Protein AF-A0A2D7EZK4-F1 (afdb_monomer_lite)

Structure (mmCIF, N/CA/C/O backbone):
data_AF-A0A2D7EZK4-F1
#
_entry.id   AF-A0A2D7EZK4-F1
#
loop_
_atom_site.group_PDB
_atom_site.id
_atom_site.type_symbol
_atom_site.label_atom_id
_atom_site.label_alt_id
_atom_site.label_comp_id
_atom_site.label_asym_id
_atom_site.label_entity_id
_atom_site.label_seq_id
_atom_site.pdbx_PDB_ins_code
_atom_site.Cartn_x
_atom_site.Cartn_y
_atom_site.Cartn_z
_atom_site.occupancy
_atom_site.B_iso_or_equiv
_atom_site.auth_seq_id
_atom_site.auth_comp_id
_atom_site.auth_asym_id
_atom_site.auth_atom_id
_atom_site.pdbx_PDB_model_num
ATOM 1 N N . PHE A 1 1 ? 13.862 1.951 -7.686 1.00 86.50 1 PHE A N 1
ATOM 2 C CA . PHE A 1 1 ? 13.167 1.962 -6.374 1.00 86.50 1 PHE A CA 1
ATOM 3 C C . PHE A 1 1 ? 12.900 0.518 -5.927 1.00 86.50 1 PHE A C 1
ATOM 5 O O . PHE A 1 1 ? 12.178 -0.166 -6.638 1.00 86.50 1 PHE A O 1
ATOM 12 N N . SER A 1 2 ? 13.516 0.015 -4.837 1.00 90.00 2 SER A N 1
ATOM 13 C CA . SER A 1 2 ? 13.414 -1.407 -4.419 1.00 90.00 2 SER A CA 1
ATOM 14 C C . SER A 1 2 ? 13.293 -1.620 -2.902 1.00 90.00 2 SER A C 1
ATOM 16 O O . SER A 1 2 ? 13.808 -0.821 -2.119 1.00 90.00 2 SER A O 1
ATOM 18 N N . TRP A 1 3 ? 12.669 -2.724 -2.473 1.00 92.44 3 TRP A N 1
ATOM 19 C CA . TRP A 1 3 ? 12.446 -3.065 -1.056 1.00 92.44 3 TRP A CA 1
ATOM 20 C C . TRP A 1 3 ? 12.420 -4.586 -0.804 1.00 92.44 3 TRP A C 1
ATOM 22 O O . TRP A 1 3 ? 12.174 -5.354 -1.734 1.00 92.44 3 TRP A O 1
ATOM 32 N N . PRO A 1 4 ? 12.656 -5.048 0.443 1.00 94.44 4 PRO A N 1
ATOM 33 C CA . PRO A 1 4 ? 12.490 -6.453 0.818 1.00 94.44 4 PRO A CA 1
ATOM 34 C C . PRO A 1 4 ? 11.033 -6.915 0.703 1.00 94.44 4 PRO A C 1
ATOM 36 O O . PRO A 1 4 ? 10.124 -6.258 1.214 1.00 94.44 4 PRO A O 1
ATOM 39 N N . ARG A 1 5 ? 10.809 -8.087 0.103 1.00 90.56 5 ARG A N 1
ATOM 40 C CA . ARG A 1 5 ? 9.477 -8.697 -0.045 1.00 90.56 5 ARG A CA 1
ATOM 41 C C . ARG A 1 5 ? 8.838 -9.028 1.306 1.00 90.56 5 ARG A C 1
ATOM 43 O O . ARG A 1 5 ? 7.619 -8.943 1.448 1.00 90.56 5 ARG A O 1
ATOM 50 N N . GLU A 1 6 ? 9.666 -9.348 2.296 1.00 93.88 6 GLU A N 1
ATOM 51 C CA . GLU A 1 6 ? 9.267 -9.657 3.673 1.00 93.88 6 GLU A CA 1
ATOM 52 C C . GLU A 1 6 ? 8.423 -8.549 4.316 1.00 93.88 6 GLU A C 1
ATOM 54 O O . GLU A 1 6 ? 7.478 -8.829 5.056 1.00 93.88 6 GLU A O 1
ATOM 59 N N . ASN A 1 7 ? 8.689 -7.287 3.966 1.00 91.62 7 ASN A N 1
ATOM 60 C CA . ASN A 1 7 ? 7.981 -6.134 4.523 1.00 91.62 7 ASN A CA 1
ATOM 61 C C . ASN A 1 7 ? 6.480 -6.132 4.179 1.00 91.62 7 ASN A C 1
ATOM 63 O O . ASN A 1 7 ? 5.702 -5.439 4.829 1.00 91.62 7 ASN A O 1
ATOM 67 N N . LEU A 1 8 ? 6.052 -6.921 3.186 1.00 93.00 8 LEU A N 1
ATOM 68 C CA . LEU A 1 8 ? 4.647 -7.048 2.798 1.00 93.00 8 LEU A CA 1
ATOM 69 C C . LEU A 1 8 ? 3.875 -8.064 3.641 1.00 93.00 8 LEU A C 1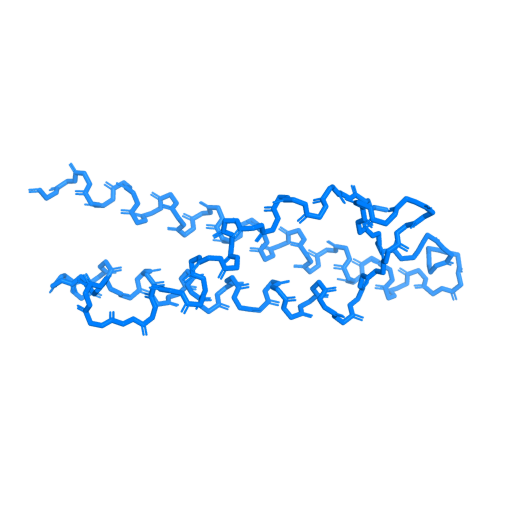
ATOM 71 O O . LEU A 1 8 ? 2.648 -8.082 3.568 1.00 93.00 8 LEU A O 1
ATOM 75 N N . LYS A 1 9 ? 4.543 -8.916 4.432 1.00 94.81 9 LYS A N 1
ATOM 76 C CA . LYS A 1 9 ? 3.861 -9.998 5.161 1.00 94.81 9 LYS A CA 1
ATOM 77 C C . LYS A 1 9 ? 2.794 -9.483 6.117 1.00 94.81 9 LYS A C 1
ATOM 79 O O . LYS A 1 9 ? 1.697 -10.025 6.133 1.00 94.81 9 LYS A O 1
ATOM 84 N N . GLN A 1 10 ? 3.085 -8.422 6.868 1.00 94.00 10 GLN A N 1
ATOM 85 C CA . GLN A 1 10 ? 2.116 -7.852 7.811 1.00 94.00 10 GLN A CA 1
ATOM 86 C C . GLN A 1 10 ? 0.901 -7.254 7.094 1.00 94.00 10 GLN A C 1
ATOM 88 O O . GLN A 1 10 ? -0.223 -7.436 7.549 1.00 94.00 10 GLN A O 1
ATOM 93 N N . LEU A 1 11 ? 1.119 -6.598 5.950 1.00 96.19 11 LEU A N 1
ATOM 94 C CA . LEU A 1 11 ? 0.042 -6.032 5.136 1.00 96.19 11 LEU A CA 1
ATOM 95 C C . LEU A 1 11 ? -0.854 -7.129 4.558 1.00 96.19 11 LEU A C 1
ATOM 97 O O . LEU A 1 11 ? -2.071 -7.038 4.657 1.00 96.19 11 LEU A O 1
ATOM 101 N N . LYS A 1 12 ? -0.254 -8.194 4.015 1.00 96.50 12 LYS A N 1
ATOM 102 C CA . LYS A 1 12 ? -0.990 -9.354 3.495 1.00 96.50 12 LYS A CA 1
ATOM 103 C C . LYS A 1 12 ? -1.781 -10.061 4.583 1.00 96.50 12 LYS A C 1
ATOM 105 O O . LYS A 1 12 ? -2.938 -10.388 4.366 1.00 96.50 12 LYS A O 1
ATOM 110 N N . LYS A 1 13 ? -1.161 -10.267 5.748 1.00 96.44 13 LYS A N 1
ATOM 111 C CA . LYS A 1 13 ? -1.823 -10.871 6.903 1.00 96.44 13 LYS A CA 1
ATOM 112 C C . LYS A 1 13 ? -3.067 -10.073 7.283 1.00 96.44 13 LYS A C 1
ATOM 114 O O . LYS A 1 13 ? -4.146 -10.635 7.351 1.00 96.44 13 LYS A O 1
ATOM 119 N N . PHE A 1 14 ? -2.924 -8.759 7.453 1.00 95.94 14 PHE A N 1
ATOM 120 C CA . PHE A 1 14 ? -4.059 -7.889 7.742 1.00 95.94 14 PHE A CA 1
ATOM 121 C C . PHE A 1 14 ? -5.135 -7.980 6.650 1.00 95.94 14 PHE A C 1
ATOM 123 O O . PHE A 1 14 ? -6.290 -8.242 6.944 1.00 95.94 14 PHE A O 1
ATOM 130 N N . TYR A 1 15 ? -4.763 -7.829 5.380 1.00 97.50 15 TYR A N 1
ATOM 131 C CA . TYR A 1 15 ? -5.730 -7.842 4.283 1.00 97.50 15 TYR A CA 1
ATOM 132 C C . TYR A 1 15 ? -6.529 -9.153 4.183 1.00 97.50 15 TYR A C 1
ATOM 134 O O . TYR A 1 15 ? -7.727 -9.115 3.914 1.00 97.50 15 TYR A O 1
ATOM 142 N N . HIS A 1 16 ? -5.885 -10.301 4.410 1.00 96.25 16 HIS A N 1
ATOM 143 C CA . HIS A 1 16 ? -6.524 -11.611 4.266 1.00 96.25 16 HIS A CA 1
ATOM 144 C C . HIS A 1 16 ? -7.208 -12.130 5.535 1.00 96.25 16 HIS A C 1
ATOM 146 O O . HIS A 1 16 ? -8.115 -12.945 5.417 1.00 96.25 16 HIS A O 1
ATOM 152 N N . GLU A 1 17 ? -6.767 -11.710 6.722 1.00 95.88 17 GLU A N 1
ATOM 153 C CA . GLU A 1 17 ? -7.230 -12.282 7.997 1.00 95.88 17 GLU A CA 1
ATOM 154 C C . GLU A 1 17 ? -8.054 -11.308 8.849 1.00 95.88 17 GLU A C 1
ATOM 156 O O . GLU A 1 17 ? -8.545 -11.721 9.884 1.00 95.88 17 GLU A O 1
ATOM 161 N N . TRP A 1 18 ? -8.163 -10.022 8.491 1.00 94.00 18 TRP A N 1
ATOM 162 C CA . TRP A 1 18 ? -8.851 -9.018 9.327 1.00 94.00 18 TRP A CA 1
ATOM 163 C C . TRP A 1 18 ? -10.155 -8.492 8.726 1.00 94.00 18 TRP A C 1
ATOM 165 O O . TRP A 1 18 ? -10.696 -7.500 9.219 1.00 94.00 18 TRP A O 1
ATOM 175 N N . ASP A 1 19 ? -10.648 -9.107 7.654 1.00 91.50 19 ASP A N 1
ATOM 176 C CA . ASP A 1 19 ? -11.961 -8.796 7.080 1.00 91.50 19 ASP A CA 1
ATOM 177 C C . ASP A 1 19 ? -13.002 -9.833 7.503 1.00 91.50 19 ASP A C 1
ATOM 179 O O . ASP A 1 19 ? -13.596 -10.540 6.691 1.00 91.50 19 ASP A O 1
ATOM 183 N N . ASP A 1 20 ? -13.158 -9.961 8.818 1.00 92.31 20 ASP A N 1
ATOM 184 C CA . ASP A 1 20 ? -14.117 -10.847 9.460 1.00 92.31 20 ASP A CA 1
ATOM 185 C C . ASP A 1 20 ? -14.780 -10.155 10.658 1.00 92.31 20 ASP A C 1
ATOM 187 O O . ASP A 1 20 ? -14.352 -9.089 11.109 1.00 92.31 20 ASP A O 1
ATOM 191 N N . ALA A 1 21 ? -15.821 -10.798 11.187 1.00 90.62 21 ALA A N 1
ATOM 192 C CA . ALA A 1 21 ? -16.599 -10.283 12.307 1.00 90.62 21 ALA A CA 1
ATOM 193 C C . ALA A 1 21 ? -15.827 -10.244 13.641 1.00 90.62 21 ALA A C 1
ATOM 195 O O . ALA A 1 21 ? -16.223 -9.513 14.546 1.00 90.62 21 ALA A O 1
ATOM 196 N N . GLU A 1 22 ? -14.747 -11.018 13.804 1.00 92.62 22 GLU A N 1
ATOM 197 C CA . GLU A 1 22 ? -13.954 -11.028 15.044 1.00 92.62 22 GLU A CA 1
ATOM 198 C C . GLU A 1 22 ? -13.083 -9.770 15.174 1.00 92.62 22 GLU A C 1
ATOM 200 O O . GLU A 1 22 ? -12.722 -9.372 16.285 1.00 92.62 22 GLU A O 1
ATOM 205 N N . HIS A 1 23 ? -12.778 -9.123 14.048 1.00 93.31 23 HIS A N 1
ATOM 206 C CA . HIS A 1 23 ? -11.943 -7.926 13.974 1.00 93.31 23 HIS A CA 1
ATOM 207 C C . HIS A 1 23 ? -12.737 -6.626 13.748 1.00 93.31 23 HIS A C 1
ATOM 209 O O . HIS A 1 23 ? -12.130 -5.563 13.576 1.00 93.31 23 HIS A O 1
ATOM 215 N N . GLU A 1 24 ? -14.070 -6.684 13.767 1.00 92.88 24 GLU A N 1
ATOM 216 C CA . GLU A 1 24 ? -14.936 -5.507 13.657 1.00 92.88 24 GLU A CA 1
ATOM 217 C C . GLU A 1 24 ? -14.934 -4.662 14.940 1.00 92.88 24 GLU A C 1
ATOM 219 O O . GLU A 1 24 ? -14.957 -5.159 16.070 1.00 92.88 24 GLU A O 1
ATOM 224 N N . PHE A 1 25 ? -14.960 -3.339 14.774 1.00 93.62 25 PHE A N 1
ATOM 225 C CA . PHE A 1 25 ? -15.154 -2.409 15.880 1.00 93.62 25 PHE A CA 1
ATOM 226 C C . PHE A 1 25 ? -16.639 -2.096 16.085 1.00 93.62 25 PHE A C 1
ATOM 228 O O . PHE A 1 25 ? -17.339 -1.688 15.165 1.00 93.62 25 PHE A O 1
ATOM 235 N N . LEU A 1 26 ? -17.096 -2.118 17.342 1.00 93.06 26 LEU A N 1
ATOM 236 C CA . LEU A 1 26 ? -18.446 -1.650 17.700 1.00 93.06 26 LEU A CA 1
ATOM 237 C C . LEU A 1 26 ? -18.647 -0.143 17.454 1.00 93.06 26 LEU A C 1
ATOM 239 O O . LEU A 1 26 ? -19.770 0.334 17.304 1.00 93.06 26 LEU A O 1
ATOM 243 N N . SER A 1 27 ? -17.558 0.632 17.454 1.00 95.38 27 SER A N 1
ATOM 244 C CA . SER A 1 27 ? -17.599 2.054 17.122 1.00 95.38 27 SER A CA 1
ATOM 245 C C . SER A 1 27 ? -17.613 2.234 15.608 1.00 95.38 27 SER A C 1
ATOM 247 O O . SER A 1 27 ? -16.603 1.983 14.954 1.00 95.38 27 SER A O 1
ATOM 249 N N . ASN A 1 28 ? -18.714 2.772 15.074 1.00 95.12 28 ASN A N 1
ATOM 250 C CA . ASN A 1 28 ? -18.867 3.078 13.645 1.00 95.12 28 ASN A CA 1
ATOM 251 C C . ASN A 1 28 ? -17.707 3.916 13.078 1.00 95.12 28 ASN A C 1
ATOM 253 O O . ASN A 1 28 ? -17.319 3.750 11.924 1.00 95.12 28 ASN A O 1
ATOM 257 N N . GLU A 1 29 ? -17.142 4.829 13.877 1.00 95.56 29 GLU A N 1
ATOM 258 C CA . GLU A 1 29 ? -16.005 5.642 13.441 1.00 95.56 29 GLU A CA 1
ATOM 259 C C . GLU A 1 29 ? -14.722 4.808 13.310 1.00 95.56 29 GLU A C 1
ATOM 261 O O . GLU A 1 29 ? -14.001 4.936 12.319 1.00 95.56 29 GLU A O 1
ATOM 266 N N . LEU A 1 30 ? -14.429 3.956 14.298 1.00 95.88 30 LEU A N 1
ATOM 267 C CA . LEU A 1 30 ? -13.266 3.068 14.239 1.00 95.88 30 LEU A CA 1
ATOM 268 C C . LEU A 1 30 ? -13.416 2.039 13.122 1.00 95.88 30 LEU A C 1
ATOM 270 O O . LEU A 1 30 ? -12.452 1.796 12.401 1.00 95.88 30 LEU A O 1
ATOM 274 N N . GLU A 1 31 ? -14.621 1.507 12.935 1.00 95.81 31 GLU A N 1
ATOM 275 C CA . GLU A 1 31 ? -14.906 0.535 11.886 1.00 95.81 31 GLU A CA 1
ATOM 276 C C . GLU A 1 31 ? -14.755 1.147 10.491 1.00 95.81 31 GLU A C 1
ATOM 278 O O . GLU A 1 31 ? -14.103 0.574 9.622 1.00 95.81 31 GLU A O 1
ATOM 283 N N . SER A 1 32 ? -15.224 2.383 10.292 1.00 96.62 32 SER A N 1
ATOM 284 C CA . SER A 1 32 ? -14.986 3.119 9.044 1.00 96.62 32 SER A CA 1
ATOM 285 C C . SER A 1 32 ? -13.490 3.323 8.768 1.00 96.62 32 SER A C 1
ATOM 287 O O . SER A 1 32 ? -13.036 3.174 7.630 1.00 96.62 32 SER A O 1
ATOM 289 N N . LEU A 1 33 ? -12.690 3.613 9.801 1.00 96.88 33 LEU A N 1
ATOM 290 C CA . LEU A 1 33 ? -11.237 3.736 9.662 1.00 96.88 33 LEU A CA 1
ATOM 291 C C . LEU A 1 33 ? -10.551 2.389 9.390 1.00 96.88 33 LEU A C 1
ATOM 293 O O . LEU A 1 33 ? -9.609 2.364 8.595 1.00 96.88 33 LEU A O 1
ATOM 297 N N . ARG A 1 34 ? -11.007 1.290 10.007 1.00 96.19 34 ARG A N 1
ATOM 298 C CA . ARG A 1 34 ? -10.527 -0.076 9.729 1.00 96.1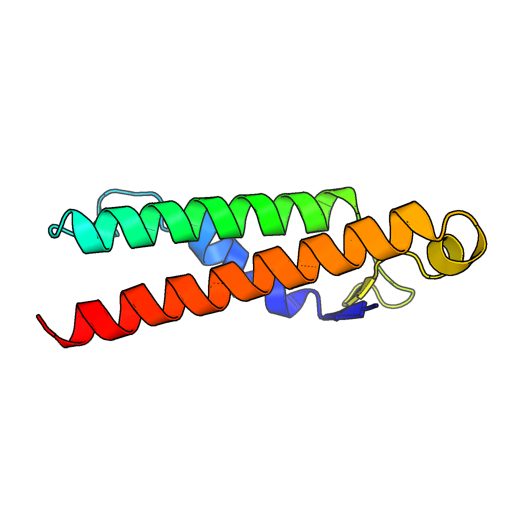9 34 ARG A CA 1
ATOM 299 C C . ARG A 1 34 ? -10.818 -0.462 8.282 1.00 96.19 34 ARG A C 1
ATOM 301 O O . ARG A 1 34 ? -9.894 -0.844 7.570 1.00 96.19 34 ARG A O 1
ATOM 308 N N . SER A 1 35 ? -12.056 -0.277 7.831 1.00 96.56 35 SER A N 1
ATOM 309 C CA . SER A 1 35 ? -12.477 -0.549 6.455 1.00 96.56 35 SER A CA 1
ATOM 310 C C . SER A 1 35 ? -11.677 0.283 5.443 1.00 96.56 35 SER A C 1
ATOM 312 O O . SER A 1 35 ? -11.121 -0.258 4.487 1.00 96.56 35 SER A O 1
ATOM 314 N N . LYS A 1 36 ? -11.483 1.587 5.703 1.00 97.81 36 LYS A N 1
ATOM 315 C CA . LYS A 1 36 ? -10.612 2.438 4.875 1.00 97.81 36 LYS A CA 1
ATOM 316 C C . LYS A 1 36 ? -9.169 1.923 4.838 1.00 97.81 36 LYS A C 1
ATOM 318 O O . LYS A 1 36 ? -8.542 1.932 3.780 1.00 97.81 36 LYS A O 1
ATOM 323 N N . LEU A 1 37 ? -8.621 1.508 5.982 1.00 97.88 37 LEU A N 1
ATOM 324 C CA . LEU A 1 37 ? -7.271 0.948 6.056 1.00 97.88 37 LEU A CA 1
ATOM 325 C C . LEU A 1 37 ? -7.159 -0.339 5.229 1.00 97.88 37 LEU A C 1
ATOM 327 O O . LEU A 1 37 ? -6.181 -0.498 4.502 1.00 97.88 37 LEU A O 1
ATOM 331 N N . HIS A 1 38 ? -8.161 -1.217 5.305 1.00 98.06 38 HIS A N 1
ATOM 332 C CA . HIS A 1 38 ? -8.234 -2.449 4.519 1.00 98.06 38 HIS A CA 1
ATOM 333 C C . HIS A 1 38 ? -8.240 -2.166 3.017 1.00 98.06 38 HIS A C 1
ATOM 335 O O . HIS A 1 38 ? -7.371 -2.671 2.305 1.00 98.06 38 HIS A O 1
ATOM 341 N N . GLN A 1 39 ? -9.100 -1.255 2.557 1.00 98.19 39 GLN A N 1
ATOM 342 C CA . GLN A 1 39 ? -9.151 -0.843 1.154 1.00 98.19 39 GLN A CA 1
ATOM 343 C C . GLN A 1 39 ? -7.813 -0.261 0.667 1.00 98.19 39 GLN A C 1
ATOM 345 O O . GLN A 1 39 ? -7.333 -0.616 -0.408 1.00 98.19 39 GLN A O 1
ATOM 350 N N . LEU A 1 40 ? -7.186 0.622 1.453 1.00 98.56 40 LEU A N 1
ATOM 351 C CA . LEU A 1 40 ? -5.889 1.211 1.103 1.00 98.56 40 LEU A CA 1
ATOM 352 C C . LEU A 1 40 ? -4.789 0.150 0.990 1.00 98.56 40 LEU A C 1
ATOM 354 O O . LEU A 1 40 ? -3.970 0.214 0.075 1.00 98.56 40 LEU A O 1
ATOM 358 N N . ILE A 1 41 ? -4.768 -0.822 1.905 1.00 98.38 41 ILE A N 1
ATOM 359 C CA . ILE A 1 41 ? -3.806 -1.926 1.868 1.00 98.38 41 ILE A CA 1
ATOM 360 C C . ILE A 1 41 ? -4.050 -2.816 0.647 1.00 98.38 41 ILE A C 1
ATOM 362 O O . ILE A 1 41 ? -3.080 -3.156 -0.025 1.00 98.38 41 ILE A O 1
ATOM 366 N N . GLY A 1 42 ? -5.305 -3.147 0.330 1.00 98.19 42 GLY A N 1
ATOM 367 C CA . GLY A 1 42 ? -5.656 -3.893 -0.882 1.00 98.19 42 GLY A CA 1
ATOM 368 C C .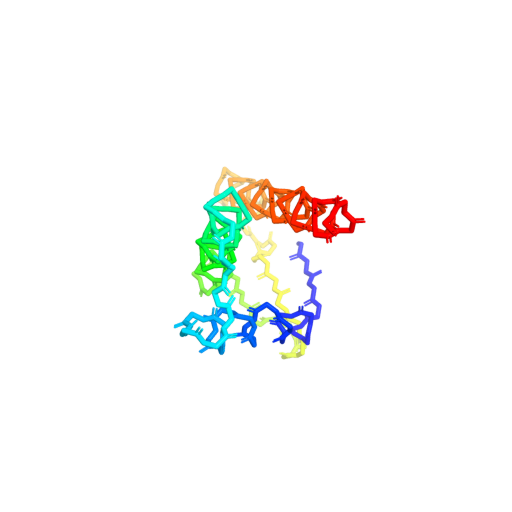 GLY A 1 42 ? -5.142 -3.198 -2.142 1.00 98.19 42 GLY A C 1
ATOM 369 O O . GLY A 1 42 ? -4.339 -3.770 -2.875 1.00 98.19 42 GLY A O 1
ATOM 370 N N . ASN A 1 43 ? -5.477 -1.915 -2.312 1.00 98.31 43 ASN A N 1
ATOM 371 C CA . ASN A 1 43 ? -5.009 -1.109 -3.444 1.00 98.31 43 ASN A CA 1
ATOM 372 C C . ASN A 1 43 ? -3.475 -1.074 -3.547 1.00 98.31 43 ASN A C 1
ATOM 374 O O . ASN A 1 43 ? -2.917 -1.165 -4.638 1.00 98.31 43 ASN A O 1
ATOM 378 N N . TYR A 1 44 ? -2.777 -0.947 -2.416 1.00 98.00 44 TYR A N 1
ATOM 379 C CA . TYR A 1 44 ? -1.315 -0.950 -2.388 1.00 98.00 44 TYR A CA 1
ATOM 380 C C . TYR A 1 44 ? -0.727 -2.309 -2.789 1.00 98.00 44 TYR A C 1
ATOM 382 O O . TYR A 1 44 ? 0.252 -2.372 -3.534 1.00 98.00 44 TYR A O 1
ATOM 390 N N . LEU A 1 45 ? -1.316 -3.410 -2.313 1.00 97.25 45 LEU A N 1
ATOM 391 C CA . LEU A 1 45 ? -0.900 -4.761 -2.691 1.00 97.25 45 LEU A CA 1
ATOM 392 C C . LEU A 1 45 ? -1.138 -5.027 -4.185 1.00 97.25 45 LEU A C 1
ATOM 394 O O . LEU A 1 45 ? -0.273 -5.634 -4.816 1.00 97.25 45 LEU A O 1
ATOM 398 N N . ASP A 1 46 ? -2.229 -4.516 -4.757 1.00 97.75 46 ASP A N 1
ATOM 399 C CA . ASP A 1 46 ? -2.515 -4.599 -6.194 1.00 97.75 46 ASP A CA 1
ATOM 400 C C . ASP A 1 46 ? -1.513 -3.786 -7.023 1.00 97.75 46 ASP A C 1
ATOM 402 O O . ASP A 1 46 ? -0.951 -4.292 -7.995 1.00 97.75 46 ASP A O 1
ATOM 406 N N . GLN A 1 47 ? -1.206 -2.550 -6.608 1.00 97.19 47 GLN A N 1
ATOM 407 C CA . GLN A 1 47 ? -0.169 -1.732 -7.248 1.00 97.19 47 GLN A CA 1
ATOM 408 C C . GLN A 1 47 ? 1.181 -2.451 -7.269 1.00 97.19 47 GLN A C 1
ATOM 410 O O . GLN A 1 47 ? 1.872 -2.429 -8.290 1.00 97.19 47 GLN A O 1
ATOM 415 N N . ILE A 1 48 ? 1.549 -3.096 -6.159 1.00 96.06 48 ILE A N 1
ATOM 416 C CA . ILE A 1 48 ? 2.762 -3.908 -6.071 1.00 96.06 48 ILE A CA 1
ATOM 417 C C . ILE A 1 48 ? 2.688 -5.097 -7.030 1.00 96.06 48 ILE A C 1
ATOM 419 O O . ILE A 1 48 ? 3.648 -5.347 -7.755 1.00 96.06 48 ILE A O 1
ATOM 423 N N . ALA A 1 49 ? 1.576 -5.831 -7.044 1.00 95.12 49 ALA A N 1
ATOM 424 C CA . ALA A 1 49 ? 1.423 -7.014 -7.886 1.00 95.12 49 ALA A CA 1
ATOM 425 C C . ALA A 1 49 ? 1.540 -6.695 -9.385 1.00 95.12 49 ALA A C 1
ATOM 427 O O . ALA A 1 49 ? 2.070 -7.510 -10.135 1.00 95.12 49 ALA A O 1
ATOM 428 N N . VAL A 1 50 ? 1.064 -5.521 -9.809 1.00 96.69 50 VAL A N 1
ATOM 429 C CA . VAL A 1 50 ? 1.034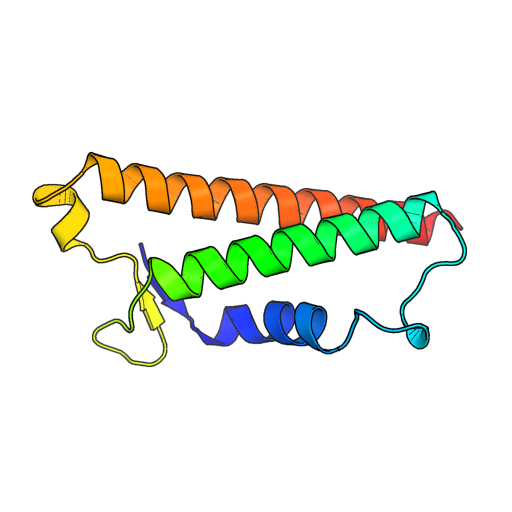 -5.116 -11.223 1.00 96.69 50 VAL A CA 1
ATOM 430 C C . VAL A 1 50 ? 2.322 -4.424 -11.671 1.00 96.69 50 VAL A C 1
ATOM 432 O O . VAL A 1 50 ? 2.769 -4.642 -12.793 1.00 96.69 50 VAL A O 1
ATOM 435 N N . ASN A 1 51 ? 2.917 -3.577 -10.827 1.00 96.94 51 ASN A N 1
ATOM 436 C CA . ASN A 1 51 ? 3.954 -2.636 -11.271 1.00 96.94 51 ASN A CA 1
ATOM 437 C C . ASN A 1 51 ? 5.362 -2.958 -10.761 1.00 96.94 51 ASN A C 1
ATOM 439 O O . ASN A 1 51 ? 6.279 -2.148 -10.920 1.00 96.94 51 ASN A O 1
ATOM 443 N N . THR A 1 52 ? 5.540 -4.089 -10.081 1.00 95.44 52 THR A N 1
ATOM 444 C CA . THR A 1 52 ? 6.798 -4.414 -9.407 1.00 95.44 52 THR A CA 1
ATOM 445 C C . THR A 1 52 ? 7.179 -5.854 -9.682 1.00 95.44 52 THR A C 1
ATOM 447 O O . THR A 1 52 ? 6.321 -6.731 -9.794 1.00 95.44 52 THR A O 1
ATOM 450 N N . PHE A 1 53 ? 8.477 -6.082 -9.827 1.00 94.69 53 PHE A N 1
ATOM 451 C CA . PHE A 1 53 ? 9.025 -7.363 -10.244 1.00 94.69 53 PHE A CA 1
ATOM 452 C C . PHE A 1 53 ? 10.140 -7.787 -9.292 1.00 94.69 53 PHE A C 1
ATOM 454 O O . PHE A 1 53 ? 10.748 -6.934 -8.633 1.00 94.69 53 PHE A O 1
ATOM 461 N N . PRO A 1 54 ? 10.436 -9.095 -9.196 1.00 93.44 54 PRO A N 1
ATOM 462 C CA . PRO A 1 54 ? 11.618 -9.553 -8.488 1.00 93.44 54 PRO A CA 1
ATOM 463 C C . PRO A 1 54 ? 12.864 -8.847 -9.029 1.00 93.44 54 PRO A C 1
ATOM 465 O O . PRO A 1 54 ? 13.067 -8.785 -10.239 1.00 93.44 54 PRO A O 1
ATOM 468 N N . ALA A 1 55 ? 13.690 -8.314 -8.133 1.00 91.50 55 ALA A N 1
ATOM 469 C CA . ALA A 1 55 ? 15.022 -7.854 -8.513 1.00 91.50 55 ALA A CA 1
ATOM 470 C C . ALA A 1 55 ? 15.937 -9.065 -8.794 1.00 91.50 55 ALA A C 1
ATOM 472 O O . ALA A 1 55 ? 15.538 -10.212 -8.583 1.00 91.50 55 ALA A O 1
ATOM 473 N N . ASP A 1 56 ? 17.203 -8.815 -9.146 1.00 89.38 56 ASP A N 1
ATOM 474 C CA . ASP A 1 56 ? 18.233 -9.866 -9.283 1.00 89.38 56 ASP A CA 1
ATOM 475 C C . ASP A 1 56 ? 18.310 -10.792 -8.054 1.00 89.38 56 ASP A C 1
ATOM 477 O O . ASP A 1 56 ? 18.658 -11.968 -8.147 1.00 89.38 56 ASP A O 1
ATOM 481 N N . ASN A 1 57 ? 17.940 -10.261 -6.885 1.00 88.31 57 ASN A N 1
ATOM 482 C CA . ASN A 1 57 ? 17.634 -11.033 -5.691 1.00 88.31 57 ASN A CA 1
ATOM 483 C C . ASN A 1 57 ? 16.111 -11.200 -5.536 1.00 88.31 57 ASN A C 1
ATOM 485 O O . ASN A 1 57 ? 15.403 -10.217 -5.294 1.00 88.31 57 ASN A O 1
AT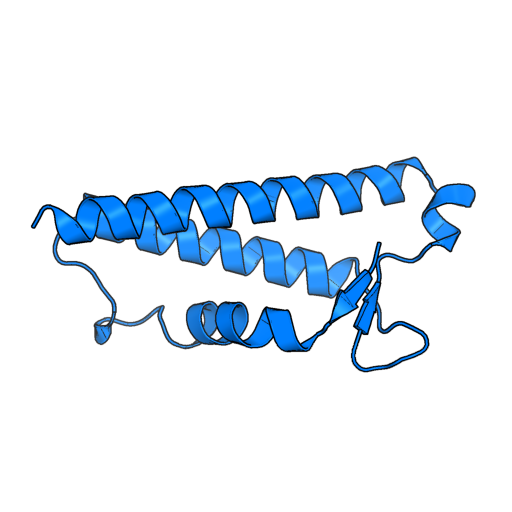OM 489 N N . LEU A 1 58 ? 15.638 -12.452 -5.558 1.00 87.06 58 LEU A N 1
ATOM 490 C CA . LEU A 1 58 ? 14.225 -12.833 -5.402 1.00 87.06 58 LEU A CA 1
ATOM 491 C C . LEU A 1 58 ? 13.584 -12.370 -4.078 1.00 87.06 58 LEU A C 1
ATOM 493 O O . LEU A 1 58 ? 12.358 -12.270 -3.983 1.00 87.06 58 LEU A O 1
ATOM 497 N N . GLU A 1 59 ? 14.393 -12.044 -3.067 1.00 92.81 59 GLU A N 1
ATOM 498 C CA . GLU A 1 59 ? 13.936 -11.499 -1.782 1.00 92.81 59 GLU A CA 1
ATOM 499 C C . GLU A 1 59 ? 13.550 -10.015 -1.851 1.00 92.81 59 GLU A C 1
ATOM 501 O O . GLU A 1 59 ? 13.087 -9.437 -0.862 1.00 92.81 59 GLU A O 1
ATOM 506 N N . ARG A 1 60 ? 13.732 -9.362 -3.003 1.00 94.00 60 ARG A N 1
ATOM 507 C CA . ARG A 1 60 ? 13.408 -7.949 -3.203 1.00 94.00 60 ARG A CA 1
ATOM 508 C C . ARG A 1 60 ? 12.453 -7.752 -4.369 1.00 94.00 60 ARG A C 1
ATOM 510 O O . ARG A 1 60 ? 12.507 -8.461 -5.365 1.00 94.00 60 ARG A O 1
ATOM 517 N N . GLN A 1 61 ? 11.607 -6.741 -4.231 1.00 94.31 61 GLN A N 1
ATOM 518 C CA . GLN A 1 61 ? 10.766 -6.211 -5.299 1.00 94.31 61 GLN A CA 1
ATOM 519 C C . GLN A 1 61 ? 11.345 -4.881 -5.775 1.00 94.31 61 GLN A C 1
ATOM 521 O O . GLN A 1 61 ? 11.928 -4.133 -4.978 1.00 94.31 61 GLN A O 1
ATOM 526 N N . ILE A 1 62 ? 11.210 -4.599 -7.065 1.00 96.81 62 ILE A N 1
ATOM 527 C CA . ILE A 1 62 ? 11.707 -3.385 -7.705 1.00 96.81 62 ILE A CA 1
ATOM 528 C C . ILE A 1 62 ? 10.699 -2.889 -8.746 1.00 96.81 62 ILE A C 1
ATOM 530 O O . ILE A 1 62 ? 10.101 -3.679 -9.472 1.00 96.81 62 ILE A O 1
ATOM 534 N N . VAL A 1 63 ? 10.513 -1.570 -8.816 1.00 97.31 63 VAL A N 1
ATOM 535 C CA . VAL A 1 63 ? 9.950 -0.938 -10.020 1.00 97.31 63 VAL A CA 1
ATOM 536 C C . VAL A 1 63 ? 11.069 -0.910 -11.065 1.00 97.31 63 VAL A C 1
ATOM 538 O O . VAL A 1 63 ? 12.127 -0.361 -10.724 1.00 97.31 63 VAL A O 1
ATOM 541 N N . PRO A 1 64 ? 10.879 -1.483 -12.270 1.00 96.50 64 PRO A N 1
ATOM 542 C CA . PRO A 1 64 ? 11.948 -1.670 -13.248 1.00 96.50 64 PRO A CA 1
ATOM 543 C C . PRO A 1 64 ? 12.729 -0.373 -13.509 1.00 96.50 64 PRO A C 1
ATOM 545 O O . PRO A 1 64 ? 12.126 0.628 -13.905 1.00 96.50 64 PRO A O 1
ATOM 548 N N . PRO A 1 65 ? 14.044 -0.332 -13.222 1.00 94.75 65 PRO A N 1
ATOM 549 C CA . PRO A 1 65 ? 14.837 0.887 -13.367 1.00 94.75 65 PRO A CA 1
ATOM 550 C C . PRO A 1 65 ? 14.957 1.345 -14.825 1.00 94.75 65 PRO A C 1
ATOM 552 O O . PRO A 1 65 ? 15.072 2.538 -15.078 1.00 94.75 65 PRO A O 1
ATOM 555 N N . GLU A 1 66 ? 14.881 0.430 -15.790 1.00 96.06 66 GLU A N 1
ATOM 556 C CA . GLU A 1 66 ? 14.878 0.745 -17.218 1.00 96.06 66 GLU A CA 1
ATOM 557 C C . GLU A 1 66 ? 13.708 1.653 -17.616 1.00 96.06 66 GLU A C 1
ATOM 559 O O . GLU A 1 66 ? 13.863 2.504 -18.494 1.00 96.06 66 GLU A O 1
ATOM 564 N N . TRP A 1 67 ? 12.570 1.574 -16.914 1.00 97.56 67 TRP A N 1
ATOM 565 C CA . TRP A 1 67 ? 11.433 2.456 -17.172 1.00 97.56 67 TRP A CA 1
ATOM 566 C C . TRP A 1 67 ? 11.764 3.921 -16.895 1.00 97.56 67 TRP A C 1
ATOM 568 O O . TRP A 1 67 ? 11.158 4.787 -17.510 1.00 97.56 67 TRP A O 1
ATOM 578 N N . GLU A 1 68 ? 12.736 4.232 -16.034 1.00 96.88 68 GLU A N 1
ATOM 579 C CA . GLU A 1 68 ? 13.165 5.617 -15.797 1.00 96.88 68 GLU A CA 1
ATOM 580 C C . GLU A 1 68 ? 13.730 6.271 -17.072 1.00 96.88 68 GLU A C 1
ATOM 582 O O . GLU A 1 68 ? 13.603 7.479 -17.256 1.00 96.88 68 GLU A O 1
ATOM 587 N N . ILE A 1 69 ? 14.302 5.475 -17.981 1.00 97.81 69 ILE A N 1
ATOM 588 C CA . ILE A 1 69 ? 14.863 5.942 -19.255 1.00 97.81 69 ILE A CA 1
ATOM 589 C C . ILE A 1 69 ? 13.868 5.714 -20.400 1.00 97.81 69 ILE A C 1
ATOM 591 O O . ILE A 1 69 ? 13.628 6.617 -21.200 1.00 97.81 69 ILE A O 1
ATOM 595 N N . GLU A 1 70 ? 13.286 4.516 -20.485 1.00 98.31 70 GLU A N 1
ATOM 596 C CA . GLU A 1 70 ? 12.441 4.094 -21.609 1.00 98.31 70 GLU A CA 1
ATOM 597 C C . GLU A 1 70 ? 11.027 4.686 -21.551 1.00 98.31 70 GLU A C 1
ATOM 599 O O . GLU A 1 70 ? 10.432 4.991 -22.585 1.00 98.31 70 GLU A O 1
ATOM 604 N N . ASN A 1 71 ? 10.477 4.863 -20.346 1.00 97.88 71 ASN A N 1
ATOM 605 C CA . ASN A 1 71 ? 9.147 5.426 -20.126 1.00 97.88 71 ASN A CA 1
ATOM 606 C C . ASN A 1 71 ? 9.075 6.189 -18.785 1.00 97.88 71 ASN A C 1
ATOM 608 O O . ASN A 1 71 ? 8.372 5.766 -17.857 1.00 97.88 71 ASN A O 1
ATOM 612 N N . PRO A 1 72 ? 9.788 7.327 -18.659 1.00 97.75 72 PRO A N 1
ATOM 613 C CA . PRO A 1 72 ? 9.941 8.046 -17.391 1.00 97.75 72 PRO A CA 1
ATOM 614 C C . PRO A 1 72 ? 8.603 8.444 -16.773 1.00 97.75 72 PRO A C 1
ATOM 616 O O . PRO A 1 72 ? 8.449 8.434 -15.554 1.00 97.75 72 PRO A O 1
ATOM 619 N N . LYS A 1 73 ? 7.612 8.771 -17.612 1.00 98.31 73 LYS A N 1
ATOM 620 C CA . LYS A 1 73 ? 6.266 9.117 -17.155 1.00 98.31 73 LYS A CA 1
ATOM 621 C C . LYS A 1 73 ? 5.650 7.966 -16.356 1.00 98.31 73 LYS A C 1
ATOM 623 O O . LYS A 1 73 ? 5.243 8.190 -15.222 1.00 98.31 73 LYS A O 1
ATOM 628 N N . LEU A 1 74 ? 5.645 6.753 -16.914 1.00 97.31 74 LEU A N 1
ATOM 629 C CA . LEU A 1 74 ? 5.139 5.566 -16.223 1.00 97.31 74 LEU A CA 1
ATOM 630 C C . LEU A 1 74 ? 5.915 5.304 -14.929 1.00 97.31 74 LEU A C 1
ATOM 632 O O . LEU A 1 74 ? 5.309 5.045 -13.893 1.00 97.31 74 LEU A O 1
ATOM 636 N N . PHE A 1 75 ? 7.247 5.396 -14.976 1.00 98.25 75 PHE A N 1
ATOM 637 C CA . PHE A 1 75 ? 8.087 5.162 -13.803 1.00 98.25 75 PHE A CA 1
ATOM 638 C C . PHE A 1 75 ? 7.712 6.089 -12.641 1.00 98.25 75 PHE A C 1
ATOM 640 O O . PHE A 1 75 ? 7.437 5.620 -11.534 1.00 98.25 75 PHE A O 1
ATOM 647 N N . PHE A 1 76 ? 7.651 7.400 -12.892 1.00 98.00 76 PHE A N 1
ATOM 648 C CA . PHE A 1 76 ? 7.300 8.367 -11.856 1.00 98.00 76 PHE A CA 1
ATOM 649 C C . PHE A 1 76 ? 5.838 8.248 -11.418 1.00 98.00 76 PHE A C 1
ATOM 651 O O . PHE A 1 76 ? 5.570 8.384 -10.228 1.00 98.00 76 PHE A O 1
ATOM 658 N N . GLU A 1 77 ? 4.902 7.949 -12.323 1.00 98.19 77 GLU A N 1
ATOM 659 C CA . GLU A 1 77 ? 3.499 7.691 -11.965 1.00 98.19 77 GLU A CA 1
ATOM 660 C C . GLU A 1 77 ? 3.374 6.512 -10.989 1.00 98.19 77 GLU A C 1
ATOM 662 O O . GLU A 1 77 ? 2.749 6.649 -9.936 1.00 98.19 77 GLU A O 1
ATOM 667 N N . VAL A 1 78 ? 4.030 5.384 -11.279 1.00 97.94 78 VAL A N 1
ATOM 668 C CA . VAL A 1 78 ? 4.036 4.198 -10.409 1.00 97.94 78 VAL A CA 1
ATOM 669 C C . VAL A 1 78 ? 4.680 4.505 -9.057 1.00 97.94 78 VAL A C 1
ATOM 671 O O . VAL A 1 78 ? 4.093 4.216 -8.013 1.00 97.94 78 VAL A O 1
ATOM 674 N N . VAL A 1 79 ? 5.879 5.098 -9.052 1.00 97.31 79 VAL A N 1
ATOM 675 C CA . VAL A 1 79 ? 6.615 5.392 -7.811 1.00 97.3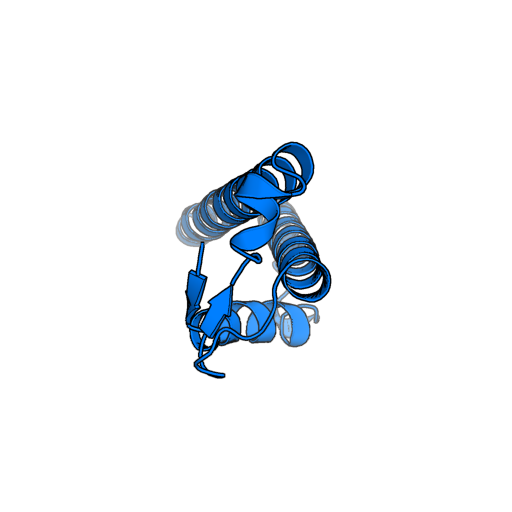1 79 VAL A CA 1
ATOM 676 C C . VAL A 1 79 ? 5.838 6.369 -6.928 1.00 97.31 79 VAL A C 1
ATOM 678 O O . VAL A 1 79 ? 5.733 6.150 -5.719 1.00 97.31 79 VAL A O 1
ATOM 681 N N . ASN A 1 80 ? 5.259 7.420 -7.512 1.00 98.06 80 ASN A N 1
ATOM 682 C CA . ASN A 1 80 ? 4.459 8.386 -6.764 1.00 98.06 80 ASN A CA 1
ATOM 683 C C . ASN A 1 80 ? 3.191 7.741 -6.201 1.00 98.06 80 ASN A C 1
ATOM 685 O O . ASN A 1 80 ? 2.913 7.904 -5.016 1.00 98.06 80 ASN A O 1
ATOM 689 N N . SER A 1 81 ? 2.480 6.937 -6.996 1.00 97.88 81 SER A N 1
ATOM 690 C CA . SER A 1 81 ? 1.264 6.252 -6.544 1.00 97.88 81 SER A CA 1
ATOM 691 C C . SER A 1 81 ? 1.529 5.298 -5.369 1.00 97.88 81 SER A C 1
ATOM 693 O O . SER A 1 81 ? 0.778 5.294 -4.387 1.00 97.88 81 SER A O 1
ATOM 695 N N . LEU A 1 82 ? 2.643 4.555 -5.413 1.00 97.25 82 LEU A N 1
ATOM 696 C CA . LEU A 1 82 ? 3.085 3.700 -4.307 1.00 97.25 82 LEU A CA 1
ATOM 697 C C . LEU A 1 82 ? 3.369 4.525 -3.042 1.00 97.25 82 LEU A C 1
ATOM 699 O O . LEU A 1 82 ? 2.907 4.169 -1.956 1.00 97.25 82 LEU A O 1
ATOM 703 N N . HIS A 1 83 ? 4.099 5.637 -3.161 1.00 97.12 83 HIS A N 1
ATOM 704 C CA . HIS A 1 83 ? 4.405 6.504 -2.019 1.00 97.12 83 HIS A CA 1
ATOM 705 C C . HIS A 1 83 ? 3.164 7.163 -1.415 1.00 97.12 83 HIS A C 1
ATOM 707 O O . HIS A 1 83 ? 3.026 7.195 -0.190 1.00 97.12 83 HIS A O 1
ATOM 713 N N . GLU A 1 84 ? 2.262 7.676 -2.247 1.00 98.25 84 GLU A N 1
ATOM 714 C CA . GLU A 1 84 ? 1.018 8.306 -1.805 1.00 98.25 84 GLU A CA 1
ATOM 715 C C . GLU A 1 84 ? 0.146 7.308 -1.040 1.00 98.25 84 GLU A C 1
ATOM 717 O O . GLU A 1 84 ? -0.258 7.576 0.095 1.00 98.25 84 GLU A O 1
ATOM 722 N N . THR A 1 85 ? -0.061 6.119 -1.610 1.00 98.12 85 THR A N 1
ATOM 723 C CA . THR A 1 85 ? -0.873 5.068 -0.986 1.00 98.12 85 THR A CA 1
ATOM 724 C C . THR A 1 85 ? -0.245 4.596 0.330 1.00 98.12 85 THR A C 1
ATOM 726 O O . THR A 1 85 ? -0.934 4.515 1.350 1.00 98.12 85 THR A O 1
ATOM 729 N N . ALA A 1 86 ? 1.076 4.376 0.367 1.00 96.94 86 ALA A N 1
ATOM 730 C CA . ALA A 1 86 ? 1.794 4.042 1.599 1.00 96.94 86 ALA A CA 1
ATOM 731 C C . ALA A 1 86 ? 1.663 5.142 2.671 1.00 96.94 86 ALA A C 1
ATOM 733 O O . ALA A 1 86 ? 1.467 4.849 3.855 1.00 96.94 86 ALA A O 1
ATOM 734 N N . GLY A 1 87 ? 1.721 6.413 2.264 1.00 98.06 87 GLY A N 1
ATOM 735 C CA . GLY A 1 87 ? 1.500 7.559 3.143 1.00 98.06 87 GLY A CA 1
ATOM 736 C C . GLY A 1 87 ? 0.105 7.555 3.771 1.00 98.06 87 GLY A C 1
ATOM 737 O O . GLY A 1 87 ? -0.028 7.735 4.986 1.00 98.06 87 GLY A O 1
ATOM 738 N N . GLU A 1 88 ? -0.934 7.296 2.979 1.00 98.56 88 GLU A N 1
ATOM 739 C CA . GLU A 1 88 ? -2.317 7.214 3.461 1.00 98.56 88 GLU A CA 1
ATOM 740 C C . GLU A 1 88 ? -2.562 6.009 4.381 1.00 98.56 88 GLU A C 1
ATOM 742 O O . GLU A 1 88 ? -3.281 6.142 5.379 1.00 98.56 88 GLU A O 1
ATOM 747 N N . ILE A 1 89 ? -1.912 4.866 4.131 1.00 98.19 89 ILE A N 1
ATOM 748 C CA . ILE A 1 89 ? -1.931 3.704 5.038 1.00 98.19 89 ILE A CA 1
ATOM 749 C C . ILE A 1 89 ? -1.377 4.099 6.410 1.00 98.19 89 ILE A C 1
ATOM 751 O O . ILE A 1 89 ? -2.026 3.874 7.434 1.00 98.19 89 ILE A O 1
ATOM 755 N N . VAL A 1 90 ? -0.200 4.735 6.455 1.00 97.56 90 VAL A N 1
ATOM 756 C CA . VAL A 1 90 ? 0.437 5.144 7.719 1.00 97.56 90 VAL A CA 1
ATOM 757 C C . VAL A 1 90 ? -0.426 6.153 8.479 1.00 97.56 90 VAL A C 1
ATOM 759 O O . VAL A 1 90 ? -0.590 6.021 9.698 1.00 97.56 90 VAL A O 1
ATOM 762 N N . LYS A 1 91 ? -1.003 7.140 7.783 1.00 98.19 91 LYS A N 1
ATOM 763 C CA . LYS A 1 91 ? -1.922 8.121 8.383 1.00 98.19 91 LYS A CA 1
ATOM 764 C C . LYS A 1 91 ? -3.166 7.441 8.955 1.00 98.19 91 LYS A C 1
ATOM 766 O O . LYS A 1 91 ? -3.508 7.680 10.111 1.00 98.19 91 LYS A O 1
ATOM 771 N N . THR A 1 92 ? -3.809 6.564 8.184 1.00 97.62 92 THR A N 1
ATOM 772 C CA . THR A 1 92 ? -5.051 5.892 8.595 1.00 97.62 92 THR A CA 1
ATOM 773 C C . THR A 1 92 ? -4.805 4.944 9.769 1.00 97.62 92 THR A C 1
ATOM 775 O O . THR A 1 92 ? -5.507 5.023 10.775 1.00 97.62 92 THR A O 1
ATOM 778 N N . ARG A 1 93 ? -3.738 4.134 9.723 1.00 94.81 93 ARG A N 1
ATOM 779 C CA . ARG A 1 93 ? -3.326 3.261 10.836 1.00 94.81 93 ARG A CA 1
ATOM 780 C C . ARG A 1 93 ? -3.044 4.050 12.118 1.00 94.81 93 ARG A C 1
ATOM 782 O O . ARG A 1 93 ? -3.412 3.606 13.204 1.00 94.81 93 ARG A O 1
ATOM 789 N N . ARG A 1 94 ? -2.421 5.231 12.017 1.00 95.75 94 ARG A N 1
ATOM 790 C CA . ARG A 1 94 ? -2.217 6.125 13.170 1.00 95.75 94 ARG A CA 1
ATOM 791 C C . ARG A 1 94 ? -3.548 6.611 13.746 1.00 95.75 94 ARG A C 1
ATOM 793 O O . ARG A 1 94 ? -3.703 6.592 14.961 1.00 95.75 94 ARG A O 1
ATOM 800 N N . SER A 1 95 ? -4.503 6.998 12.901 1.00 95.44 95 SER A N 1
ATOM 801 C CA . SER A 1 95 ? -5.839 7.421 13.340 1.00 95.44 95 SER A CA 1
ATOM 802 C C . SER A 1 95 ? -6.597 6.315 14.074 1.00 95.44 95 SER A C 1
ATOM 804 O O . SER A 1 95 ? -7.172 6.599 15.123 1.00 95.44 95 SER A O 1
ATOM 806 N N . VAL A 1 96 ? -6.550 5.070 13.574 1.00 92.19 96 VAL A N 1
ATOM 807 C CA . VAL A 1 96 ? -7.126 3.897 14.264 1.00 92.19 96 VAL A CA 1
ATOM 808 C C . VAL A 1 96 ? -6.529 3.774 15.667 1.00 92.19 96 VAL A C 1
ATOM 810 O O . VAL A 1 96 ? -7.260 3.814 16.652 1.00 92.19 96 VAL A O 1
ATOM 813 N N . TRP A 1 97 ? -5.196 3.736 15.765 1.00 91.12 97 TRP A N 1
ATOM 814 C CA . TRP A 1 97 ? -4.477 3.601 17.037 1.00 91.12 97 TRP A CA 1
ATOM 815 C C . TRP A 1 97 ? -4.768 4.735 18.031 1.00 91.12 97 TRP A C 1
ATOM 817 O O . TRP A 1 97 ? -5.015 4.509 19.212 1.00 91.12 97 TRP A O 1
ATOM 827 N N . THR A 1 98 ? -4.736 5.989 17.577 1.00 93.25 98 THR A N 1
ATOM 828 C CA . THR A 1 98 ? -4.962 7.140 18.460 1.00 93.25 98 THR A CA 1
ATOM 829 C C . THR A 1 98 ? -6.393 7.191 18.987 1.00 93.25 98 THR A C 1
ATOM 831 O O . THR A 1 98 ? -6.606 7.666 20.101 1.00 93.25 98 THR A O 1
ATOM 834 N N . LYS A 1 99 ? -7.376 6.734 18.208 1.00 90.56 99 LYS A N 1
ATOM 835 C CA . LYS A 1 99 ? -8.779 6.711 18.633 1.00 90.56 99 LYS A CA 1
ATOM 836 C C . LYS A 1 99 ? -9.097 5.512 19.519 1.00 90.56 99 LYS A C 1
ATOM 838 O O . LYS A 1 99 ? -9.832 5.685 20.482 1.00 90.56 99 LYS A O 1
ATOM 843 N N . SER A 1 100 ? -8.501 4.347 19.263 1.00 86.38 100 SER A N 1
ATOM 844 C CA . SER A 1 100 ? -8.701 3.164 20.107 1.00 86.38 100 SER A CA 1
ATOM 845 C C . SER A 1 100 ? -8.169 3.348 21.532 1.00 86.38 100 SER A C 1
ATOM 847 O O . SER A 1 100 ? -8.703 2.748 22.449 1.00 86.38 100 SER A O 1
ATOM 849 N N . LEU A 1 101 ? -7.151 4.196 21.739 1.00 80.62 101 LEU A N 1
ATOM 850 C CA . LEU A 1 101 ? -6.601 4.518 23.068 1.00 80.62 101 LEU A CA 1
ATOM 851 C C . LEU A 1 101 ? -7.424 5.535 23.880 1.00 80.62 101 LEU A C 1
ATOM 853 O O . LEU A 1 101 ? -7.072 5.826 25.020 1.00 80.62 101 LEU A O 1
ATOM 857 N N . LYS A 1 102 ? -8.451 6.148 23.281 1.00 70.00 102 LYS A N 1
ATOM 858 C CA . LYS A 1 102 ? -9.313 7.146 23.941 1.00 70.00 102 LYS A CA 1
ATOM 859 C C . LYS A 1 102 ? -10.655 6.568 24.404 1.00 70.00 102 LYS A C 1
ATOM 861 O O . LYS A 1 102 ? -11.481 7.333 24.901 1.00 70.00 102 LYS A O 1
ATOM 866 N N . LEU A 1 103 ? -10.863 5.270 24.194 1.00 58.09 103 LEU A N 1
ATOM 867 C CA . LEU A 1 103 ? -11.981 4.476 24.702 1.00 58.09 103 LEU A CA 1
ATOM 868 C C . LEU A 1 103 ? -11.529 3.725 25.956 1.00 58.09 103 LEU A C 1
ATOM 870 O O . LEU A 1 103 ? -12.368 3.592 26.869 1.00 58.09 103 LEU A O 1
#

Radius of gyration: 16.0 Å; chains: 1; bounding box: 37×22×46 Å

Foldseek 3Di:
DKDFPVVCPVLVCCLPPQPDPVNADPDPVLNVLSVVLNVLSVVLVVLQVPQWDQDVDNRMIDRDPVCCVVPVPVSCVSVVVNVVSVVVNVVSVVVSVVVVVVD

pLDDT: mean 94.64, std 5.42, range [58.09, 98.56]

Sequence (103 aa):
FSWPRENLKQLKKFYHEWDDAEHEFLSNELESLRSKLHQLIGNYLDQIAVNTFPADNLERQIVPPEWEIENPKLFFEVVNSLHETAGEIVKTRRSVWTKSLKL

Secondary structure (DSSP, 8-state):
-EEEGGGGHHHHHHHHHSSSGGG--SSHHHHHHHHHHHHHHHHHHHHHHHH-EE-SSTTEEE--TTHHHH-HHHHHHHHHHHHHHHHHHHHHHHHHHHHHTT-